Protein AF-A0AA50DXF8-F1 (afdb_monomer_lite)

Foldseek 3Di:
DEEEWALQCVVVCVVVQVVQVVDPPFHYHYHHFHAVVVPDPGDGGLQHALVRLLVRQAPHCQDQAYEHACSQADPPAQHGPVRDGQVNSCVSNVHDYQHDPDPVSVVVVRPDDPPPPPPD

Secondary structure (DSSP, 8-state):
-EEEEEGGGHHHHHHHHHHHHTSTT---EEEEE--TTTT-SS--GGG--HHHHHHHHTTS--TT-EEEEGGGBPTTSSBBTTS-BHHHHHHHHTS-EEEE-SHHHHHHHHHS--------

Sequence (120 aa):
MTWVVGNAVEQAFEPLMEQLNQVKGLTVNLAPLNSDYWGQEITVTGLLTGQDLIAKLAGRDLGDGILLPALMLKHDDTRFLDDLRVADVAQKLGTTIYPVANVASLLEHCVQPMAVSRHC

pLDDT: mean 89.84, std 14.89, range [38.0, 98.62]

Structure (mmCIF, N/CA/C/O backbone):
data_AF-A0AA50DXF8-F1
#
_entry.id   AF-A0AA50DXF8-F1
#
loop_
_atom_site.group_PDB
_atom_site.id
_atom_site.type_symbol
_atom_site.label_atom_id
_atom_site.label_alt_id
_atom_site.label_comp_id
_atom_site.label_asym_id
_atom_site.label_entity_id
_atom_site.label_seq_id
_atom_site.pdbx_PDB_ins_code
_atom_site.Cartn_x
_atom_site.Cartn_y
_atom_site.Cartn_z
_atom_site.occupancy
_atom_site.B_iso_or_equiv
_atom_site.auth_seq_id
_atom_site.auth_comp_id
_atom_site.auth_asym_id
_atom_site.auth_atom_id
_atom_site.pdbx_PDB_model_num
ATOM 1 N N . MET A 1 1 ? -7.235 -2.315 11.025 1.00 91.12 1 MET A N 1
ATOM 2 C CA . MET A 1 1 ? -6.831 -2.320 9.590 1.00 91.12 1 MET A CA 1
ATOM 3 C C . MET A 1 1 ? -5.471 -1.643 9.402 1.00 91.12 1 MET A C 1
ATOM 5 O O . MET A 1 1 ? -5.071 -0.862 10.261 1.00 91.12 1 MET A O 1
ATOM 9 N N . THR A 1 2 ? -4.780 -1.896 8.287 1.00 96.50 2 THR A N 1
ATOM 10 C CA . THR A 1 2 ? -3.450 -1.333 7.979 1.00 96.50 2 THR A CA 1
ATOM 11 C C . THR A 1 2 ? -3.476 -0.492 6.700 1.00 96.50 2 THR A C 1
ATOM 13 O O . THR A 1 2 ? -3.852 -0.981 5.641 1.00 96.50 2 THR A O 1
ATOM 16 N N . TRP A 1 3 ? -3.058 0.771 6.771 1.00 96.12 3 TRP A N 1
ATOM 17 C CA . TRP A 1 3 ? -2.957 1.683 5.633 1.00 96.12 3 TRP A CA 1
ATOM 18 C C . TRP A 1 3 ? -1.536 1.707 5.076 1.00 96.12 3 TRP A C 1
ATOM 20 O O . TRP A 1 3 ? -0.602 2.130 5.755 1.00 96.12 3 TRP A O 1
ATOM 30 N N . VAL A 1 4 ? -1.372 1.242 3.837 1.00 97.69 4 VAL A N 1
ATOM 31 C CA . VAL A 1 4 ? -0.058 1.158 3.190 1.00 97.69 4 VAL A CA 1
ATOM 32 C C . VAL A 1 4 ? 0.240 2.448 2.440 1.00 97.69 4 VAL A C 1
ATOM 34 O O . VAL A 1 4 ? -0.559 2.903 1.618 1.00 97.69 4 VAL A O 1
ATOM 37 N N . VAL A 1 5 ? 1.411 3.024 2.706 1.00 97.62 5 VAL A N 1
ATOM 38 C CA . VAL A 1 5 ? 1.889 4.255 2.069 1.00 97.62 5 VAL A CA 1
ATOM 39 C C . VAL A 1 5 ? 3.371 4.151 1.723 1.00 97.62 5 VAL A C 1
ATOM 41 O O . VAL A 1 5 ? 4.094 3.332 2.286 1.00 97.62 5 VAL A O 1
ATOM 44 N N . GLY A 1 6 ? 3.843 4.997 0.808 1.00 98.00 6 GLY A N 1
ATOM 45 C CA . GLY A 1 6 ? 5.279 5.181 0.616 1.00 98.00 6 GLY A CA 1
ATOM 46 C C . GLY A 1 6 ? 5.888 5.874 1.836 1.00 98.00 6 GLY A C 1
ATOM 47 O O . GLY A 1 6 ? 5.278 6.781 2.401 1.00 98.00 6 GLY A O 1
ATOM 48 N N . ASN A 1 7 ? 7.087 5.478 2.249 1.00 98.00 7 ASN A N 1
ATOM 49 C CA . ASN A 1 7 ? 7.739 6.037 3.436 1.00 98.00 7 ASN A CA 1
ATOM 50 C C . ASN A 1 7 ? 8.063 7.539 3.325 1.00 98.00 7 ASN A C 1
ATOM 52 O O . ASN A 1 7 ? 8.246 8.198 4.343 1.00 98.00 7 ASN A O 1
ATOM 56 N N . ALA A 1 8 ? 8.039 8.121 2.122 1.00 97.62 8 ALA A N 1
ATOM 57 C CA . ALA A 1 8 ? 8.217 9.560 1.927 1.00 97.62 8 ALA A CA 1
ATOM 58 C C . ALA A 1 8 ? 7.161 10.431 2.641 1.00 97.62 8 ALA A C 1
ATOM 60 O O . ALA A 1 8 ? 7.402 11.617 2.852 1.00 97.62 8 ALA A O 1
ATOM 61 N N . VAL A 1 9 ? 5.991 9.875 2.987 1.00 96.44 9 VAL A N 1
ATOM 62 C CA . VAL A 1 9 ? 4.904 10.614 3.659 1.00 96.44 9 VAL A CA 1
ATOM 63 C C . VAL A 1 9 ? 4.706 10.228 5.124 1.00 96.44 9 VAL A C 1
ATOM 65 O O . VAL A 1 9 ? 3.795 10.753 5.756 1.00 96.44 9 VAL A O 1
ATOM 68 N N . GLU A 1 10 ? 5.545 9.345 5.674 1.00 96.00 10 GLU A N 1
ATOM 69 C CA . GLU A 1 10 ? 5.399 8.800 7.031 1.00 96.00 10 GLU A CA 1
ATOM 70 C C . GLU A 1 10 ? 5.211 9.901 8.083 1.00 96.00 10 GLU A C 1
ATOM 72 O O . GLU A 1 10 ? 4.157 9.976 8.712 1.00 96.00 10 GLU A O 1
ATOM 77 N N . GLN A 1 11 ? 6.177 10.819 8.183 1.00 95.75 11 GLN A N 1
ATOM 78 C CA . GLN A 1 11 ? 6.135 11.925 9.148 1.00 95.75 11 GLN A CA 1
ATOM 79 C C . GLN A 1 11 ? 4.966 12.882 8.891 1.00 95.75 11 GLN A C 1
ATOM 81 O O . GLN A 1 11 ? 4.325 13.372 9.816 1.00 95.75 11 GLN A O 1
ATOM 86 N N . ALA A 1 12 ? 4.656 13.146 7.619 1.00 96.19 12 ALA A N 1
ATOM 87 C CA . ALA A 1 12 ? 3.569 14.051 7.257 1.00 96.19 12 ALA A CA 1
ATOM 88 C C . ALA A 1 12 ? 2.193 13.502 7.668 1.00 96.19 12 ALA A C 1
ATOM 90 O O . ALA A 1 12 ? 1.250 14.274 7.838 1.00 96.19 12 ALA A O 1
ATOM 91 N N . PHE A 1 13 ? 2.062 12.179 7.799 1.00 95.44 13 PHE A N 1
ATOM 92 C CA . PHE A 1 13 ? 0.799 11.516 8.115 1.00 95.44 13 PHE A CA 1
ATOM 93 C C . PHE A 1 13 ? 0.613 11.255 9.613 1.00 95.44 13 PHE A C 1
ATOM 95 O O . PHE A 1 13 ? -0.495 10.896 10.006 1.00 95.44 13 PHE A O 1
ATOM 102 N N . GLU A 1 14 ? 1.615 11.496 10.464 1.00 95.06 14 GLU A N 1
ATOM 103 C CA . GLU A 1 14 ? 1.491 11.326 11.921 1.00 95.06 14 GLU A CA 1
ATOM 104 C C . GLU A 1 14 ? 0.262 12.049 12.511 1.00 95.06 14 GLU A C 1
ATOM 106 O O . GLU A 1 14 ? -0.553 11.377 13.152 1.00 95.06 14 GLU A O 1
ATOM 111 N N . PRO A 1 15 ? 0.001 13.347 12.226 1.00 95.94 15 PRO A N 1
ATOM 112 C CA . PRO A 1 15 ? -1.163 14.033 12.796 1.00 95.94 15 PRO A CA 1
ATOM 113 C C . PRO A 1 15 ? -2.494 13.445 12.310 1.00 95.94 15 PRO A C 1
ATOM 115 O O . PRO A 1 15 ? -3.491 13.442 13.031 1.00 95.94 15 PRO A O 1
ATOM 118 N N . LEU A 1 16 ? -2.522 12.928 11.077 1.00 92.19 16 LEU A N 1
ATOM 119 C CA . LEU A 1 16 ? -3.704 12.279 10.515 1.00 92.19 16 LEU A CA 1
ATOM 120 C C . LEU A 1 16 ? -3.966 10.936 11.206 1.00 92.19 16 LEU A C 1
ATOM 122 O O . LEU A 1 16 ? -5.111 10.621 11.525 1.00 92.19 16 LEU A O 1
ATOM 126 N N . MET A 1 17 ? -2.915 10.165 11.476 1.00 94.44 17 MET A N 1
ATOM 127 C CA . MET A 1 17 ? -3.015 8.897 12.198 1.00 94.44 17 MET A CA 1
ATOM 128 C C . MET A 1 17 ? -3.493 9.092 13.636 1.00 94.44 17 MET A C 1
ATOM 130 O O . MET A 1 17 ? -4.306 8.298 14.115 1.00 94.44 17 MET A O 1
ATOM 134 N N . GLU A 1 18 ? -3.045 10.157 14.305 1.00 94.94 18 GLU A N 1
ATOM 135 C CA . GLU A 1 18 ? -3.557 10.538 15.622 1.00 94.94 18 GLU A CA 1
ATOM 136 C C . GLU A 1 18 ? -5.058 10.822 15.562 1.00 94.94 18 GLU A C 1
ATOM 138 O O . GLU A 1 18 ? -5.818 10.244 16.336 1.00 94.94 18 GLU A O 1
ATOM 143 N N . GLN A 1 19 ? -5.504 11.649 14.611 1.00 92.69 19 GLN A N 1
ATOM 144 C CA . GLN A 1 19 ? -6.917 12.004 14.457 1.00 92.69 19 GLN A CA 1
ATOM 145 C C . GLN A 1 19 ? -7.802 10.798 14.129 1.00 92.69 19 GLN A C 1
ATOM 147 O O . GLN A 1 19 ? -8.864 10.639 14.733 1.00 92.69 19 GLN A O 1
ATOM 152 N N . LEU A 1 20 ? -7.370 9.934 13.206 1.00 91.00 20 LEU A N 1
ATOM 153 C CA . LEU A 1 20 ? -8.111 8.726 12.837 1.00 91.00 20 LEU A CA 1
ATOM 154 C C . LEU A 1 20 ? -8.291 7.792 14.039 1.00 91.00 20 LEU A C 1
ATOM 156 O O . LEU A 1 20 ? -9.393 7.304 14.278 1.00 91.00 20 LEU A O 1
ATOM 160 N N . ASN A 1 21 ? -7.245 7.594 14.841 1.00 92.81 21 ASN A N 1
ATOM 161 C CA . ASN A 1 21 ? -7.304 6.706 16.002 1.00 92.81 21 ASN A CA 1
ATOM 162 C C . ASN A 1 21 ? -8.007 7.317 17.233 1.00 92.81 21 ASN A C 1
ATOM 164 O O . ASN A 1 21 ? -8.231 6.605 18.209 1.00 92.81 21 ASN A O 1
ATOM 168 N N . GLN A 1 22 ? -8.424 8.592 17.198 1.00 95.19 22 GLN A N 1
ATOM 169 C CA . GLN A 1 22 ? -9.363 9.140 18.195 1.00 95.19 22 GLN A CA 1
ATOM 170 C C . GLN A 1 22 ? -10.818 8.717 17.939 1.00 95.19 22 GLN A C 1
ATOM 172 O O . GLN A 1 22 ? -11.678 8.874 18.812 1.00 95.19 22 GLN A O 1
ATOM 177 N N . VAL A 1 23 ? -11.133 8.188 16.753 1.00 90.25 23 VAL A N 1
ATOM 178 C CA . VAL A 1 23 ? -12.488 7.742 16.427 1.00 90.25 23 VAL A CA 1
ATOM 179 C C . VAL A 1 23 ? -12.775 6.422 17.141 1.00 90.25 23 VAL A C 1
ATOM 181 O O . VAL A 1 23 ? -12.132 5.400 16.911 1.00 90.25 23 VAL A O 1
ATOM 184 N N . LYS A 1 24 ? -13.782 6.423 18.020 1.00 89.00 24 LYS A N 1
ATOM 185 C CA . LYS A 1 24 ? -14.160 5.235 18.792 1.00 89.00 24 LYS A CA 1
ATOM 186 C C . LYS A 1 24 ? -14.553 4.081 17.865 1.00 89.00 24 LYS A C 1
ATOM 188 O O . LYS A 1 24 ? -15.469 4.217 17.061 1.00 89.00 24 LYS A O 1
ATOM 193 N N . GLY A 1 25 ? -13.918 2.927 18.062 1.00 85.62 25 GLY A N 1
ATOM 194 C CA . GLY A 1 25 ? -14.170 1.723 17.265 1.00 85.62 25 GLY A CA 1
ATOM 195 C C . GLY A 1 25 ? -13.387 1.666 15.953 1.00 85.62 25 GLY A C 1
ATOM 196 O O . GLY A 1 25 ? -13.553 0.703 15.215 1.00 85.62 25 GLY A O 1
ATOM 197 N N . LEU A 1 26 ? -12.526 2.652 15.682 1.00 87.06 26 LEU A N 1
ATOM 198 C CA . LEU A 1 26 ? -11.591 2.636 14.566 1.00 87.06 26 LEU A CA 1
ATOM 199 C C . LEU A 1 26 ? -10.172 2.379 15.085 1.00 87.06 26 LEU A C 1
ATOM 201 O O . LEU A 1 26 ? -9.736 2.959 16.077 1.00 87.06 26 LEU A O 1
ATOM 205 N N . THR A 1 27 ? -9.439 1.503 14.405 1.00 90.88 27 THR A N 1
ATOM 206 C CA . THR A 1 27 ? -8.001 1.322 14.626 1.00 90.88 27 THR A CA 1
ATOM 207 C C . THR A 1 27 ? -7.310 1.185 13.280 1.00 90.88 27 THR A C 1
ATOM 209 O O . THR A 1 27 ? -7.551 0.231 12.527 1.00 90.88 27 THR A O 1
ATOM 212 N N . VAL A 1 28 ? -6.455 2.160 12.977 1.00 92.88 28 VAL A N 1
ATOM 213 C CA . VAL A 1 28 ? -5.678 2.219 11.739 1.00 92.88 28 VAL A CA 1
ATOM 214 C C . VAL A 1 28 ? -4.199 2.198 12.093 1.00 92.88 28 VAL A C 1
ATOM 216 O O . VAL A 1 28 ? -3.721 3.057 12.833 1.00 92.88 28 VAL A O 1
ATOM 219 N N . ASN A 1 29 ? -3.474 1.242 11.521 1.00 95.50 29 ASN A N 1
ATOM 220 C CA . ASN A 1 29 ? -2.018 1.179 11.572 1.00 95.50 29 ASN A CA 1
ATOM 221 C C . ASN A 1 29 ? -1.450 1.765 10.279 1.00 95.50 29 ASN A C 1
ATOM 223 O O . ASN A 1 29 ? -1.918 1.403 9.201 1.00 95.50 29 ASN A O 1
ATOM 227 N N . LEU A 1 30 ? -0.441 2.631 10.355 1.00 96.69 30 LEU A N 1
ATOM 228 C CA . LEU A 1 30 ? 0.272 3.092 9.163 1.00 96.69 30 LEU A CA 1
ATOM 229 C C . LEU A 1 30 ? 1.399 2.107 8.832 1.00 96.69 30 LEU A C 1
ATOM 231 O O . LEU A 1 30 ? 2.169 1.722 9.709 1.00 96.69 30 LEU A O 1
ATOM 235 N N . ALA A 1 31 ? 1.504 1.708 7.568 1.00 98.19 31 ALA A N 1
ATOM 236 C CA . ALA A 1 31 ? 2.593 0.892 7.044 1.00 98.19 31 ALA A CA 1
ATOM 237 C C . ALA A 1 31 ? 3.365 1.688 5.977 1.00 98.19 31 ALA A C 1
ATOM 239 O O . ALA A 1 31 ? 3.057 1.575 4.787 1.00 98.19 31 ALA A O 1
ATOM 240 N N . PRO A 1 32 ? 4.344 2.510 6.393 1.00 97.94 32 PRO A N 1
ATOM 241 C CA . PRO A 1 32 ? 5.240 3.212 5.485 1.00 97.94 32 PRO A CA 1
ATOM 242 C C . PRO A 1 32 ? 6.282 2.242 4.923 1.00 97.94 32 PRO A C 1
ATOM 244 O O . PRO A 1 32 ? 7.008 1.589 5.673 1.00 97.94 32 PRO A O 1
ATOM 247 N N . LEU A 1 33 ? 6.350 2.129 3.597 1.00 98.38 33 LEU A N 1
ATOM 248 C CA . LEU A 1 33 ? 7.240 1.201 2.899 1.00 98.38 33 LEU A CA 1
ATOM 249 C C . LEU A 1 33 ? 8.145 1.936 1.908 1.00 98.38 33 LEU A C 1
ATOM 251 O O . LEU A 1 33 ? 7.743 2.911 1.272 1.00 98.38 33 LEU A O 1
ATOM 255 N N . ASN A 1 34 ? 9.358 1.425 1.738 1.00 97.94 34 ASN A N 1
ATOM 256 C CA . ASN A 1 34 ? 10.208 1.735 0.597 1.00 97.94 34 ASN A CA 1
ATOM 257 C C . ASN A 1 34 ? 10.016 0.664 -0.495 1.00 97.94 34 ASN A C 1
ATOM 259 O O . ASN A 1 34 ? 9.595 -0.455 -0.187 1.00 97.94 34 ASN A O 1
ATOM 263 N N . SER A 1 35 ? 10.332 0.991 -1.750 1.00 98.00 35 SER A N 1
ATOM 264 C CA . SER A 1 35 ? 10.315 0.011 -2.837 1.00 98.00 35 SER A CA 1
ATOM 265 C C . SER A 1 35 ? 11.696 -0.597 -3.063 1.00 98.00 35 SER A C 1
ATOM 267 O O . SER A 1 35 ? 12.610 0.066 -3.565 1.00 98.00 35 SER A O 1
ATOM 269 N N . ASP A 1 36 ? 11.825 -1.884 -2.743 1.00 97.00 36 ASP A N 1
ATOM 270 C CA . ASP A 1 36 ? 13.020 -2.662 -3.066 1.00 97.00 36 ASP A CA 1
ATOM 271 C C . ASP A 1 36 ? 13.047 -2.983 -4.572 1.00 97.00 36 ASP A C 1
ATOM 273 O O . ASP A 1 36 ? 14.126 -3.074 -5.157 1.00 97.00 36 ASP A O 1
ATOM 277 N N . TYR A 1 37 ? 11.876 -3.063 -5.224 1.00 95.88 37 TYR A N 1
ATOM 278 C CA . TYR A 1 37 ? 11.754 -3.246 -6.677 1.00 95.88 37 TYR A CA 1
ATOM 279 C C . TYR A 1 37 ? 12.486 -2.148 -7.472 1.00 95.88 37 TYR A C 1
ATOM 281 O O . TYR A 1 37 ? 13.162 -2.438 -8.459 1.00 95.88 37 TYR A O 1
ATOM 289 N N . TRP A 1 38 ? 12.405 -0.890 -7.021 1.00 95.56 38 TRP A N 1
ATOM 290 C CA . TRP A 1 38 ? 13.125 0.243 -7.624 1.00 95.56 38 TRP A CA 1
ATOM 291 C C . TRP A 1 38 ? 14.495 0.526 -6.982 1.00 95.56 38 TRP A C 1
ATOM 293 O O . TRP A 1 38 ? 15.186 1.460 -7.401 1.00 95.56 38 TRP A O 1
ATOM 303 N N . GLY A 1 39 ? 14.880 -0.232 -5.948 1.00 94.12 39 GLY A N 1
ATOM 304 C CA . GLY A 1 39 ? 16.114 -0.024 -5.186 1.00 94.12 39 GLY A CA 1
ATOM 305 C C . GLY A 1 39 ? 16.192 1.339 -4.489 1.00 94.12 39 GLY A C 1
ATOM 306 O O . GLY A 1 39 ? 17.276 1.910 -4.401 1.00 94.12 39 GLY A O 1
ATOM 307 N N . GLN A 1 40 ? 15.054 1.895 -4.057 1.00 92.62 40 GLN A N 1
ATOM 308 C CA . GLN A 1 40 ? 14.988 3.228 -3.452 1.00 92.62 40 GLN A CA 1
ATOM 309 C C . GLN A 1 40 ? 14.843 3.144 -1.930 1.00 92.62 40 GLN A C 1
ATOM 311 O O . GLN A 1 40 ? 14.012 2.398 -1.410 1.00 92.62 40 GLN A O 1
ATOM 316 N N . GLU A 1 41 ? 15.602 3.971 -1.207 1.00 93.56 41 GLU A N 1
ATOM 317 C CA . GLU A 1 41 ? 15.455 4.117 0.249 1.00 93.56 41 GLU A CA 1
ATOM 318 C C . GLU A 1 41 ? 14.239 4.973 0.617 1.00 93.56 41 GLU A C 1
ATOM 320 O O . GLU A 1 41 ? 13.554 4.685 1.595 1.00 93.56 41 GLU A O 1
ATOM 325 N N . ILE A 1 42 ? 13.930 5.991 -0.192 1.00 95.69 42 ILE A N 1
ATOM 326 C CA . ILE A 1 42 ? 12.760 6.861 -0.036 1.00 95.69 42 ILE A CA 1
ATOM 327 C C . ILE A 1 42 ? 11.845 6.677 -1.241 1.00 95.69 42 ILE A C 1
ATOM 329 O O . ILE A 1 42 ? 12.276 6.780 -2.386 1.00 95.69 42 ILE A O 1
ATOM 333 N N . THR A 1 43 ? 10.573 6.382 -0.996 1.00 97.62 43 THR A N 1
ATOM 334 C CA . THR A 1 43 ? 9.597 6.036 -2.031 1.00 97.62 43 THR A CA 1
ATOM 335 C C . THR A 1 43 ? 8.294 6.785 -1.803 1.00 97.62 43 THR A C 1
ATOM 337 O O . THR A 1 43 ? 7.716 6.760 -0.716 1.00 97.62 43 THR A O 1
ATOM 340 N N . VAL A 1 44 ? 7.807 7.449 -2.851 1.00 97.25 44 VAL A N 1
ATOM 341 C CA . VAL A 1 44 ? 6.451 8.007 -2.866 1.00 97.25 44 VAL A CA 1
ATOM 342 C C . VAL A 1 44 ? 5.421 6.895 -3.052 1.00 97.25 44 VAL A C 1
ATOM 344 O O . VAL A 1 44 ? 5.673 5.911 -3.742 1.00 97.25 44 VAL A O 1
ATOM 347 N N . THR A 1 45 ? 4.231 7.069 -2.483 1.00 97.00 45 THR A N 1
ATOM 348 C CA . THR A 1 45 ? 3.182 6.037 -2.427 1.00 97.00 45 THR A CA 1
ATOM 349 C C . THR A 1 45 ? 2.881 5.371 -3.773 1.00 97.00 45 THR A C 1
ATOM 351 O O . THR A 1 45 ? 2.737 4.157 -3.812 1.00 97.00 45 THR A O 1
ATOM 354 N N . GLY A 1 46 ? 2.845 6.117 -4.882 1.00 96.50 46 GLY A N 1
ATOM 355 C CA . GLY A 1 46 ? 2.498 5.573 -6.207 1.00 96.50 46 GLY A CA 1
ATOM 356 C C . GLY A 1 46 ? 3.536 4.670 -6.860 1.00 96.50 46 GLY A C 1
ATOM 357 O O . GLY A 1 46 ? 3.245 4.090 -7.898 1.00 96.50 46 GLY A O 1
ATOM 358 N N . LEU A 1 47 ? 4.731 4.549 -6.282 1.00 97.38 47 LEU A N 1
ATOM 359 C CA . LEU A 1 47 ? 5.792 3.697 -6.822 1.00 97.38 47 LEU A CA 1
ATOM 360 C C . LEU A 1 47 ? 5.906 2.344 -6.111 1.00 97.38 47 LEU A C 1
ATOM 362 O O . LEU A 1 47 ? 6.709 1.519 -6.541 1.00 97.38 47 LEU A O 1
ATOM 366 N N . LEU A 1 48 ? 5.118 2.096 -5.061 1.00 98.44 48 LEU A N 1
ATOM 367 C CA . LEU A 1 48 ? 5.080 0.786 -4.413 1.00 98.44 48 LEU A CA 1
ATOM 368 C C . LEU A 1 48 ? 4.469 -0.274 -5.336 1.00 98.44 48 LEU A C 1
ATOM 370 O O . LEU A 1 48 ? 3.505 -0.022 -6.059 1.00 98.44 48 LEU A O 1
ATOM 374 N N . THR A 1 49 ? 5.038 -1.474 -5.286 1.00 98.38 49 THR A N 1
ATOM 375 C CA . THR A 1 49 ? 4.659 -2.610 -6.135 1.00 98.38 49 THR A CA 1
ATOM 376 C C . THR A 1 49 ? 4.022 -3.742 -5.333 1.00 98.38 49 THR A C 1
ATOM 378 O O . THR A 1 49 ? 4.101 -3.773 -4.102 1.00 98.38 49 THR A O 1
ATOM 381 N N . GLY A 1 50 ? 3.412 -4.716 -6.018 1.00 98.44 50 GLY A N 1
ATOM 382 C CA . GLY A 1 50 ? 2.860 -5.891 -5.345 1.00 98.44 50 GLY A CA 1
ATOM 383 C C . GLY A 1 50 ? 3.944 -6.701 -4.625 1.00 98.44 50 GLY A C 1
ATOM 384 O O . GLY A 1 50 ? 3.708 -7.204 -3.525 1.00 98.44 50 GLY A O 1
ATOM 385 N N . GLN A 1 51 ? 5.145 -6.786 -5.208 1.00 98.38 51 GLN A N 1
ATOM 386 C CA . GLN A 1 51 ? 6.307 -7.423 -4.584 1.00 98.38 51 GLN A CA 1
ATOM 387 C C . GLN A 1 51 ? 6.720 -6.748 -3.276 1.00 98.38 51 GLN A C 1
ATOM 389 O O . GLN A 1 51 ? 6.950 -7.455 -2.293 1.00 98.38 51 GLN A O 1
ATOM 394 N N . ASP A 1 52 ? 6.753 -5.413 -3.236 1.00 98.50 52 ASP A N 1
ATOM 395 C CA . ASP A 1 52 ? 7.103 -4.668 -2.021 1.00 98.50 52 ASP A CA 1
ATOM 396 C C . ASP A 1 52 ? 6.122 -4.983 -0.885 1.00 98.50 52 ASP A C 1
ATOM 398 O O . ASP A 1 52 ? 6.531 -5.275 0.241 1.00 98.50 52 ASP A O 1
ATOM 402 N N . LEU A 1 53 ? 4.820 -5.004 -1.189 1.00 98.56 53 LEU A N 1
ATOM 403 C CA . LEU A 1 53 ? 3.790 -5.351 -0.211 1.00 98.56 53 LEU A CA 1
ATOM 404 C C . LEU A 1 53 ? 3.979 -6.776 0.317 1.00 98.56 53 LEU A C 1
ATOM 406 O O . LEU A 1 53 ? 3.986 -6.976 1.530 1.00 98.56 53 LEU A O 1
ATOM 410 N N . ILE A 1 54 ? 4.170 -7.763 -0.563 1.00 98.62 54 ILE A N 1
ATOM 411 C CA . ILE A 1 54 ? 4.379 -9.160 -0.150 1.00 98.62 54 ILE A CA 1
ATOM 412 C C . ILE A 1 54 ? 5.614 -9.271 0.749 1.00 98.62 54 ILE A C 1
ATOM 414 O O . ILE A 1 54 ? 5.536 -9.852 1.829 1.00 98.62 54 ILE A O 1
ATOM 418 N N . ALA A 1 55 ? 6.740 -8.698 0.325 1.00 98.12 55 ALA A N 1
ATOM 419 C CA . ALA A 1 55 ? 8.011 -8.824 1.028 1.00 98.12 55 ALA A CA 1
ATOM 420 C C . ALA A 1 55 ? 7.994 -8.158 2.411 1.00 98.12 55 ALA A C 1
ATOM 422 O O . ALA A 1 55 ? 8.560 -8.698 3.361 1.00 98.12 55 ALA A O 1
ATOM 423 N N . LYS A 1 56 ? 7.347 -6.993 2.542 1.00 97.94 56 LYS A N 1
ATOM 424 C CA . LYS A 1 56 ? 7.383 -6.196 3.779 1.00 97.94 56 LYS A CA 1
ATOM 425 C C . LYS A 1 56 ? 6.239 -6.513 4.744 1.00 97.94 56 LYS A C 1
ATOM 427 O O . LYS A 1 56 ? 6.361 -6.217 5.934 1.00 97.94 56 LYS A O 1
ATOM 432 N N . LEU A 1 57 ? 5.129 -7.072 4.253 1.00 98.19 57 LEU A N 1
ATOM 433 C CA . LEU A 1 57 ? 3.919 -7.307 5.052 1.00 98.19 57 LEU A CA 1
ATOM 434 C C . LEU A 1 57 ? 3.656 -8.781 5.376 1.00 98.19 57 LEU A C 1
ATOM 436 O O . LEU A 1 57 ? 2.861 -9.052 6.276 1.00 98.19 57 LEU A O 1
ATOM 440 N N . ALA A 1 58 ? 4.310 -9.733 4.703 1.00 97.31 58 ALA A N 1
ATOM 441 C CA . ALA A 1 58 ? 4.130 -11.152 5.001 1.00 97.31 58 ALA A CA 1
ATOM 442 C C . ALA A 1 58 ? 4.421 -11.464 6.482 1.00 97.31 58 ALA A C 1
ATOM 444 O O . ALA A 1 58 ? 5.460 -11.092 7.025 1.00 97.31 58 ALA A O 1
ATOM 445 N N . GLY A 1 59 ? 3.484 -12.157 7.135 1.00 95.25 59 GLY A N 1
ATOM 446 C CA . GLY A 1 59 ? 3.597 -12.561 8.540 1.00 95.25 59 GLY A CA 1
ATOM 447 C C . GLY A 1 59 ? 3.366 -11.449 9.570 1.00 95.25 59 GLY A C 1
ATOM 448 O O . GLY A 1 59 ? 3.498 -11.713 10.764 1.00 95.25 59 GLY A O 1
ATOM 449 N N . ARG A 1 60 ? 3.020 -10.223 9.151 1.00 96.56 60 ARG A N 1
ATOM 450 C CA . ARG A 1 60 ? 2.616 -9.142 10.065 1.00 96.56 60 ARG A CA 1
ATOM 451 C C . ARG A 1 60 ? 1.134 -9.242 10.429 1.00 96.56 60 ARG A C 1
ATOM 453 O O . ARG A 1 60 ? 0.341 -9.798 9.674 1.00 96.56 60 ARG A O 1
ATOM 460 N N . ASP A 1 61 ? 0.756 -8.648 11.559 1.00 95.56 61 ASP A N 1
ATOM 461 C CA . ASP A 1 61 ? -0.651 -8.396 11.878 1.00 95.56 61 ASP A CA 1
ATOM 462 C C . ASP A 1 61 ? -1.168 -7.224 11.027 1.00 95.56 61 ASP A C 1
ATOM 464 O O . ASP A 1 61 ? -0.698 -6.089 11.138 1.00 95.56 61 ASP A O 1
ATOM 468 N N . LEU A 1 62 ? -2.109 -7.523 10.132 1.00 96.44 62 LEU A N 1
ATOM 469 C CA . LEU A 1 62 ? -2.708 -6.566 9.197 1.00 96.44 62 LEU A CA 1
ATOM 470 C C . LEU A 1 62 ? -4.114 -6.127 9.649 1.00 96.44 62 LEU A C 1
ATOM 472 O O . LEU A 1 62 ? -4.795 -5.382 8.938 1.00 96.44 62 LEU A O 1
ATOM 476 N N . GLY A 1 63 ? -4.547 -6.565 10.838 1.00 94.12 63 GLY A N 1
ATOM 477 C CA . GLY A 1 63 ? -5.900 -6.372 11.345 1.00 94.12 63 GLY A CA 1
ATOM 478 C C . GLY A 1 63 ? -6.954 -6.842 10.340 1.00 94.12 63 GLY A C 1
ATOM 479 O O . GLY A 1 63 ? -6.811 -7.881 9.700 1.00 94.12 63 GLY A O 1
ATOM 480 N N . ASP A 1 64 ? -7.992 -6.029 10.154 1.00 92.44 64 ASP A N 1
ATOM 481 C CA . ASP A 1 64 ? -9.142 -6.346 9.287 1.00 92.44 64 ASP A CA 1
ATOM 482 C C . ASP A 1 64 ? -8.856 -6.279 7.773 1.00 92.44 64 ASP A C 1
ATOM 484 O O . ASP A 1 64 ? -9.749 -6.518 6.954 1.00 92.44 64 ASP A O 1
ATOM 488 N N . GLY A 1 65 ? -7.630 -5.912 7.388 1.00 95.50 65 GLY A N 1
ATOM 489 C CA . GLY A 1 65 ? -7.196 -5.826 5.998 1.00 95.50 65 GLY A CA 1
ATOM 490 C C . GLY A 1 65 ? -6.333 -4.614 5.683 1.00 95.50 65 GLY A C 1
ATOM 491 O O . GLY A 1 65 ? -6.054 -3.765 6.535 1.00 95.50 65 GLY A O 1
ATOM 492 N N . ILE A 1 66 ? -5.919 -4.544 4.420 1.00 97.31 66 ILE A N 1
ATOM 493 C CA . ILE A 1 66 ? -5.072 -3.481 3.883 1.00 97.31 66 ILE A CA 1
ATOM 494 C C . ILE A 1 66 ? -5.927 -2.431 3.179 1.00 97.31 66 ILE A C 1
ATOM 496 O O . ILE A 1 66 ? -6.670 -2.748 2.253 1.00 97.31 66 ILE A O 1
AT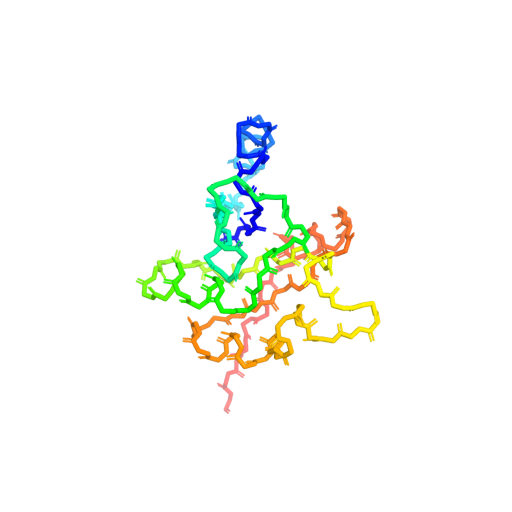OM 500 N N . LEU A 1 67 ? -5.751 -1.170 3.554 1.00 96.12 67 LEU A N 1
ATOM 501 C CA . LEU A 1 67 ? -6.223 -0.018 2.793 1.00 96.12 67 LEU A CA 1
ATOM 502 C C . LEU A 1 67 ? -5.132 0.344 1.778 1.00 96.12 67 LEU A C 1
ATOM 504 O O . LEU A 1 67 ? -4.025 0.732 2.163 1.00 96.12 67 LEU A O 1
ATOM 508 N N . LEU A 1 68 ? -5.431 0.176 0.488 1.00 96.88 68 LEU A N 1
ATOM 509 C CA . LEU A 1 68 ? -4.476 0.315 -0.611 1.00 96.88 68 LEU A CA 1
ATOM 510 C C . LEU A 1 68 ? -4.795 1.553 -1.457 1.00 96.88 68 LEU A C 1
ATOM 512 O O . LEU A 1 68 ? -5.776 1.529 -2.196 1.00 96.88 68 LEU A O 1
ATOM 516 N N . PRO A 1 69 ? -3.985 2.621 -1.428 1.00 95.44 69 PRO A N 1
ATOM 517 C CA . PRO A 1 69 ? -4.147 3.743 -2.346 1.00 95.44 69 PRO A CA 1
ATOM 518 C C . PRO A 1 69 ? -4.212 3.281 -3.809 1.00 95.44 69 PRO A C 1
ATOM 520 O O . PRO A 1 69 ? -3.260 2.698 -4.323 1.00 95.44 69 PRO A O 1
ATOM 523 N N . ALA A 1 70 ? -5.315 3.577 -4.502 1.00 94.75 70 ALA A N 1
ATOM 524 C CA . ALA A 1 70 ? -5.536 3.142 -5.887 1.00 94.75 70 ALA A CA 1
ATOM 525 C C . ALA A 1 70 ? -4.475 3.689 -6.861 1.00 94.75 70 ALA A C 1
ATOM 527 O O . ALA A 1 70 ? -4.239 3.110 -7.912 1.00 94.75 70 ALA A O 1
ATOM 528 N N . LEU A 1 71 ? -3.781 4.766 -6.478 1.00 93.94 71 LEU A N 1
ATOM 529 C CA . LEU A 1 71 ? -2.641 5.323 -7.207 1.00 93.94 71 LEU A CA 1
ATOM 530 C C . LEU A 1 71 ? -1.415 4.387 -7.287 1.00 93.94 71 LEU A C 1
ATOM 532 O O . LEU A 1 71 ? -0.493 4.688 -8.035 1.00 93.94 71 LEU A O 1
ATOM 536 N N . MET A 1 72 ? -1.385 3.282 -6.526 1.00 96.44 72 MET A N 1
ATOM 537 C CA . MET A 1 72 ? -0.383 2.206 -6.658 1.00 96.44 72 MET A CA 1
ATOM 538 C C . MET A 1 72 ? -0.680 1.256 -7.830 1.00 96.44 72 MET A C 1
ATOM 540 O O . MET A 1 72 ? 0.140 0.403 -8.173 1.00 96.44 72 MET A O 1
ATOM 544 N N . LEU A 1 73 ? -1.877 1.356 -8.412 1.00 97.19 73 LEU A N 1
ATOM 545 C CA . LEU A 1 73 ? -2.344 0.497 -9.490 1.00 97.19 73 LEU A CA 1
ATOM 546 C C . LEU A 1 73 ? -2.177 1.193 -10.842 1.00 97.19 73 LEU A C 1
ATOM 548 O O . LEU A 1 73 ? -2.212 2.421 -10.951 1.00 97.19 73 LEU A O 1
ATOM 552 N N . LYS A 1 74 ? -2.022 0.392 -11.897 1.00 96.06 74 LYS A N 1
ATOM 553 C CA . LYS A 1 74 ? -2.104 0.872 -13.279 1.00 96.06 74 LYS A CA 1
ATOM 554 C C . LYS A 1 74 ? -3.501 1.463 -13.524 1.00 96.06 74 LYS A C 1
ATOM 556 O O . LYS A 1 74 ? -4.488 1.022 -12.938 1.00 96.06 74 LYS A O 1
ATOM 561 N N . HIS A 1 75 ? -3.569 2.482 -14.379 1.00 89.94 75 HIS A N 1
ATOM 562 C CA . HIS A 1 75 ? -4.805 3.220 -14.645 1.00 89.94 75 HIS A CA 1
ATOM 563 C C . HIS A 1 75 ? -5.922 2.291 -15.143 1.00 89.94 75 HIS A C 1
ATOM 565 O O . HIS A 1 75 ? -5.695 1.515 -16.070 1.00 89.94 75 HIS A O 1
ATOM 571 N N . ASP A 1 76 ? -7.096 2.376 -14.510 1.00 82.19 76 ASP A N 1
ATOM 572 C CA . ASP A 1 76 ? -8.274 1.532 -14.767 1.00 82.19 76 ASP A CA 1
ATOM 573 C C . ASP A 1 76 ? -7.989 0.015 -14.762 1.00 82.19 76 ASP A C 1
ATOM 575 O O . ASP A 1 76 ? -8.630 -0.770 -15.463 1.00 82.19 76 ASP A O 1
ATOM 579 N N . ASP A 1 77 ? -7.026 -0.414 -13.943 1.00 91.12 77 ASP A N 1
ATOM 580 C CA . ASP A 1 77 ? -6.606 -1.805 -13.806 1.00 91.12 77 ASP A CA 1
ATOM 581 C C . ASP A 1 77 ? -6.621 -2.251 -12.331 1.00 91.12 77 ASP A C 1
ATOM 583 O O . ASP A 1 77 ? -6.694 -1.459 -11.395 1.00 91.12 77 ASP A O 1
ATOM 587 N N . THR A 1 78 ? -6.518 -3.559 -12.114 1.00 93.12 78 THR A N 1
ATOM 588 C CA . THR A 1 78 ? -6.326 -4.186 -10.793 1.00 93.12 78 THR A CA 1
ATOM 589 C C . THR A 1 78 ? -4.896 -4.695 -10.606 1.00 93.12 78 THR A C 1
ATOM 591 O O . THR A 1 78 ? -4.628 -5.508 -9.718 1.00 93.12 78 THR A O 1
ATOM 594 N N . ARG A 1 79 ? -3.978 -4.254 -11.471 1.00 98.06 79 ARG A N 1
ATOM 595 C CA . ARG A 1 79 ? -2.557 -4.602 -11.440 1.00 98.06 79 ARG A CA 1
ATOM 596 C C . ARG A 1 79 ? -1.724 -3.485 -10.835 1.00 98.06 79 ARG A C 1
ATOM 598 O O . ARG A 1 79 ? -1.931 -2.317 -11.150 1.00 98.06 79 ARG A O 1
ATOM 605 N N . PHE A 1 80 ? -0.745 -3.866 -10.027 1.00 98.25 80 PHE A N 1
ATOM 606 C CA . PHE A 1 80 ? 0.358 -3.003 -9.615 1.00 98.25 80 PHE A CA 1
ATOM 607 C C . PHE A 1 80 ? 1.283 -2.692 -10.803 1.00 98.25 80 PHE A C 1
ATOM 609 O O . PHE A 1 80 ? 1.158 -3.274 -11.886 1.00 98.25 80 PHE A O 1
ATOM 616 N N . LEU A 1 81 ? 2.246 -1.786 -10.604 1.00 97.25 81 LEU A N 1
ATOM 617 C CA . LEU A 1 81 ? 3.232 -1.438 -11.635 1.00 97.25 81 LEU A CA 1
ATOM 618 C C . LEU A 1 81 ? 4.098 -2.630 -12.084 1.00 97.25 81 LEU A C 1
ATOM 620 O O . LEU A 1 81 ? 4.513 -2.657 -13.240 1.00 97.25 81 LEU A O 1
ATOM 624 N N . ASP A 1 82 ? 4.294 -3.629 -11.219 1.00 97.69 82 ASP A N 1
ATOM 625 C CA . ASP A 1 82 ? 5.026 -4.878 -11.481 1.00 97.69 82 ASP A CA 1
ATOM 626 C C . ASP A 1 82 ? 4.138 -6.028 -12.001 1.00 97.69 82 ASP A C 1
ATOM 628 O O . ASP A 1 82 ? 4.509 -7.196 -11.915 1.00 97.69 82 ASP A O 1
ATOM 632 N N . ASP A 1 83 ? 2.951 -5.707 -12.526 1.00 97.69 83 ASP A N 1
ATOM 633 C CA . ASP A 1 83 ? 1.999 -6.634 -13.163 1.00 97.69 83 ASP A CA 1
ATOM 634 C C . ASP A 1 83 ? 1.323 -7.673 -12.254 1.00 97.69 83 ASP A C 1
ATOM 636 O O . ASP A 1 83 ? 0.426 -8.394 -12.707 1.00 97.69 83 ASP A O 1
ATOM 640 N N . LEU A 1 84 ? 1.647 -7.704 -10.960 1.00 98.12 84 LEU A N 1
ATOM 641 C CA . LEU A 1 84 ? 0.893 -8.489 -9.986 1.00 98.12 84 LEU A CA 1
ATOM 642 C C . LEU A 1 84 ? -0.531 -7.950 -9.842 1.00 98.12 84 LEU A C 1
ATOM 644 O O . LEU A 1 84 ? -0.747 -6.739 -9.803 1.00 98.12 84 LEU A O 1
ATOM 648 N N . ARG A 1 85 ? -1.519 -8.845 -9.729 1.00 98.19 85 ARG A N 1
ATOM 649 C CA . ARG A 1 85 ? -2.907 -8.452 -9.456 1.00 98.19 85 ARG A CA 1
ATOM 650 C C . ARG A 1 85 ? -3.123 -8.290 -7.958 1.00 98.19 85 ARG A C 1
ATOM 652 O O . ARG A 1 85 ? -2.580 -9.053 -7.161 1.00 98.19 85 ARG A O 1
ATOM 659 N N . VAL A 1 86 ? -4.008 -7.372 -7.579 1.00 98.06 86 VAL A N 1
ATOM 660 C CA . VAL A 1 86 ? -4.435 -7.184 -6.180 1.00 98.06 86 VAL A CA 1
ATOM 661 C C . VAL A 1 86 ? -4.895 -8.499 -5.544 1.00 98.06 86 VAL A C 1
ATOM 663 O O . VAL A 1 86 ? -4.523 -8.783 -4.410 1.00 98.06 86 VAL A O 1
ATOM 666 N N . ALA A 1 87 ? -5.629 -9.335 -6.283 1.00 98.19 87 ALA A N 1
ATOM 667 C CA . ALA A 1 87 ? -6.090 -10.635 -5.795 1.00 98.19 87 ALA A CA 1
ATOM 668 C C . ALA A 1 87 ? -4.937 -11.593 -5.434 1.00 98.19 87 ALA A C 1
ATOM 670 O O . ALA A 1 87 ? -5.003 -12.264 -4.406 1.00 98.19 87 ALA A O 1
ATOM 671 N N . ASP A 1 88 ? -3.862 -11.618 -6.229 1.00 98.25 88 ASP A N 1
ATOM 672 C CA . ASP A 1 88 ? -2.706 -12.487 -5.981 1.00 98.25 88 ASP A CA 1
ATOM 673 C C . ASP A 1 88 ? -1.926 -12.020 -4.743 1.00 98.25 88 ASP A C 1
ATOM 675 O O . ASP A 1 88 ? -1.469 -12.830 -3.935 1.00 98.25 88 ASP A O 1
ATOM 679 N N . VAL A 1 89 ? -1.791 -10.700 -4.574 1.00 98.56 89 VAL A N 1
ATOM 680 C CA . VAL A 1 89 ? -1.146 -10.091 -3.400 1.00 98.56 89 VAL A CA 1
ATOM 681 C C . VAL A 1 89 ? -1.974 -10.350 -2.139 1.00 98.56 89 VAL A C 1
ATOM 683 O O . VAL A 1 89 ? -1.422 -10.790 -1.133 1.00 98.56 89 VAL A O 1
ATOM 686 N N . ALA A 1 90 ? -3.296 -10.161 -2.206 1.00 98.31 90 ALA A N 1
ATOM 687 C CA . ALA A 1 90 ? -4.227 -10.450 -1.115 1.00 98.31 90 ALA A CA 1
ATOM 688 C C . ALA A 1 90 ? -4.143 -11.920 -0.674 1.00 98.31 90 ALA A C 1
ATOM 690 O O . ALA A 1 90 ? -3.999 -12.213 0.514 1.00 98.31 90 ALA A O 1
ATOM 691 N N . GLN A 1 91 ? -4.141 -12.847 -1.639 1.00 98.25 91 GLN A N 1
ATOM 692 C CA . GLN A 1 91 ? -3.992 -14.276 -1.373 1.00 98.25 91 GLN A CA 1
ATOM 693 C C . GLN A 1 91 ? -2.659 -14.592 -0.682 1.00 98.25 91 GLN A C 1
ATOM 695 O O . GLN A 1 91 ? -2.642 -15.333 0.299 1.00 98.25 91 GLN A O 1
ATOM 700 N N . LYS A 1 92 ? -1.544 -14.032 -1.168 1.00 98.31 92 LYS A N 1
ATOM 701 C CA . LYS A 1 92 ? -0.213 -14.261 -0.581 1.00 98.31 92 LYS A CA 1
ATOM 702 C C . LYS A 1 92 ? -0.072 -13.690 0.829 1.00 98.31 92 LYS A C 1
ATOM 704 O O . LYS A 1 92 ? 0.640 -14.275 1.639 1.00 98.31 92 LYS A O 1
ATOM 709 N N . LEU A 1 93 ? -0.732 -12.570 1.118 1.00 98.12 93 LEU A N 1
ATOM 710 C CA . LEU A 1 93 ? -0.727 -11.941 2.441 1.00 98.12 93 LEU A CA 1
ATOM 711 C C . LEU A 1 93 ? -1.777 -12.526 3.394 1.00 98.12 93 LEU A C 1
ATOM 713 O O . LEU A 1 93 ? -1.749 -12.216 4.581 1.00 98.12 93 LEU A O 1
ATOM 717 N N . GLY A 1 94 ? -2.692 -13.363 2.897 1.00 97.19 94 GLY A N 1
ATOM 718 C CA . GLY A 1 94 ? -3.751 -13.964 3.707 1.00 97.19 94 GLY A CA 1
ATOM 719 C C . GLY A 1 94 ? -4.732 -12.935 4.272 1.00 97.19 94 GLY A C 1
ATOM 720 O O . GLY A 1 94 ? -5.286 -13.150 5.346 1.00 97.19 94 GLY A O 1
ATOM 721 N N . THR A 1 95 ? -4.929 -11.808 3.581 1.00 96.75 95 THR A N 1
ATOM 722 C CA . THR A 1 95 ? -5.815 -10.731 4.036 1.00 96.75 95 THR A CA 1
ATOM 723 C C . THR A 1 95 ? -6.544 -10.063 2.877 1.00 96.75 95 THR A C 1
ATOM 725 O O . THR A 1 95 ? -6.122 -10.149 1.723 1.00 96.75 95 THR A O 1
ATOM 728 N N . THR A 1 96 ? -7.639 -9.368 3.179 1.00 96.25 96 THR A N 1
ATOM 729 C CA . THR A 1 96 ? -8.376 -8.580 2.189 1.00 96.25 96 THR A CA 1
ATOM 730 C C . THR A 1 96 ? -7.642 -7.273 1.902 1.00 96.25 96 THR A C 1
ATOM 732 O O . THR A 1 96 ? -7.139 -6.612 2.812 1.00 96.25 96 THR A O 1
ATOM 735 N N . ILE A 1 97 ? -7.607 -6.878 0.631 1.00 97.00 97 ILE 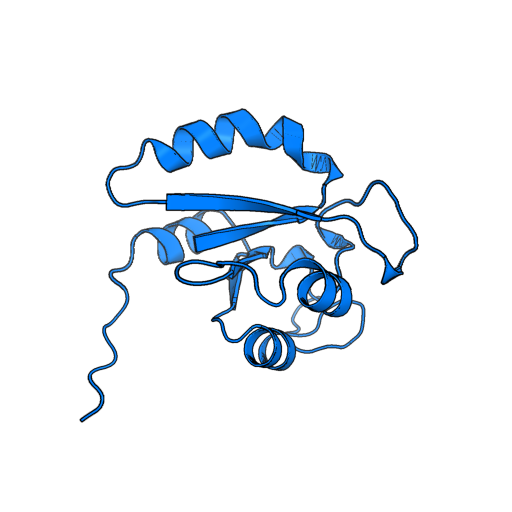A N 1
ATOM 736 C CA . ILE A 1 97 ? -7.077 -5.588 0.190 1.00 97.00 97 ILE A CA 1
ATOM 737 C C . ILE A 1 97 ? -8.235 -4.747 -0.343 1.00 97.00 97 ILE A C 1
ATOM 739 O O . ILE A 1 97 ? -8.974 -5.197 -1.217 1.00 97.00 97 ILE A O 1
ATOM 743 N N . TYR A 1 98 ? -8.362 -3.525 0.167 1.00 94.38 98 TYR A N 1
ATOM 744 C CA . TYR A 1 98 ? -9.390 -2.555 -0.191 1.00 94.38 98 TYR A CA 1
ATOM 745 C C . TYR A 1 98 ? -8.746 -1.380 -0.943 1.00 94.38 98 TYR A C 1
ATOM 747 O O . TYR A 1 98 ? -8.102 -0.533 -0.314 1.00 94.38 98 TYR A O 1
ATOM 755 N N . PRO A 1 99 ? -8.868 -1.317 -2.282 1.00 93.81 99 PRO A N 1
ATOM 756 C CA . PRO A 1 99 ? -8.425 -0.159 -3.045 1.00 93.81 99 PRO A CA 1
ATOM 757 C C . PRO A 1 99 ? -9.191 1.105 -2.632 1.00 93.81 99 PRO A C 1
ATOM 759 O O . PRO A 1 99 ? -10.415 1.145 -2.706 1.00 93.81 99 PRO A O 1
ATOM 762 N N . VAL A 1 100 ? -8.472 2.152 -2.230 1.00 91.56 100 VAL A N 1
ATOM 763 C CA . VAL A 1 100 ? -9.026 3.452 -1.831 1.00 91.56 100 VAL A CA 1
ATOM 764 C C . VAL A 1 100 ? -8.569 4.531 -2.808 1.00 91.56 100 VAL A C 1
ATOM 766 O O . VAL A 1 100 ? -7.379 4.821 -2.939 1.00 91.56 100 VAL A O 1
ATOM 769 N N . ALA A 1 101 ? -9.517 5.122 -3.534 1.00 85.25 101 ALA A N 1
ATOM 770 C CA . ALA A 1 101 ? -9.239 6.159 -4.531 1.00 85.25 101 ALA A CA 1
ATOM 771 C C . ALA A 1 101 ? -9.339 7.576 -3.951 1.00 85.25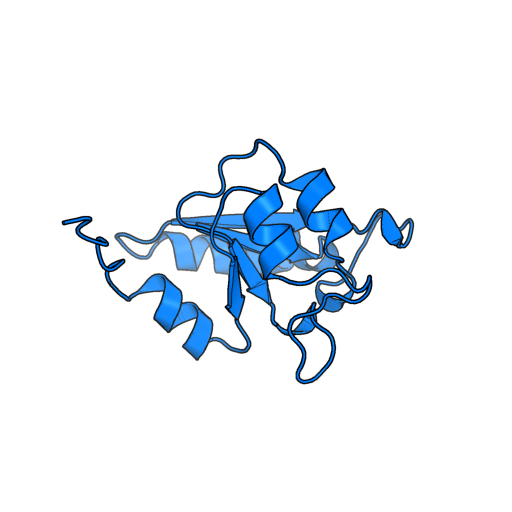 101 ALA A C 1
ATOM 773 O O . ALA A 1 101 ? -8.714 8.508 -4.452 1.00 85.25 101 ALA A O 1
ATOM 774 N N . ASN A 1 102 ? -10.144 7.754 -2.904 1.00 80.56 102 ASN A N 1
ATOM 775 C CA . ASN A 1 102 ? -10.398 9.045 -2.277 1.00 80.56 102 ASN A CA 1
ATOM 776 C C . ASN A 1 102 ? -10.848 8.881 -0.814 1.00 80.56 102 ASN A C 1
ATOM 778 O O . ASN A 1 102 ? -11.058 7.770 -0.322 1.00 80.56 102 ASN A O 1
ATOM 782 N N . VAL A 1 103 ? -11.029 10.010 -0.126 1.00 73.12 103 VAL A N 1
ATOM 783 C CA . VAL A 1 103 ? -11.474 10.049 1.277 1.00 73.12 103 VAL A CA 1
ATOM 784 C C . VAL A 1 103 ? -12.829 9.362 1.476 1.00 73.12 103 VAL A C 1
ATOM 786 O O . VAL A 1 103 ? -13.016 8.694 2.486 1.00 73.12 103 VAL A O 1
ATOM 789 N N 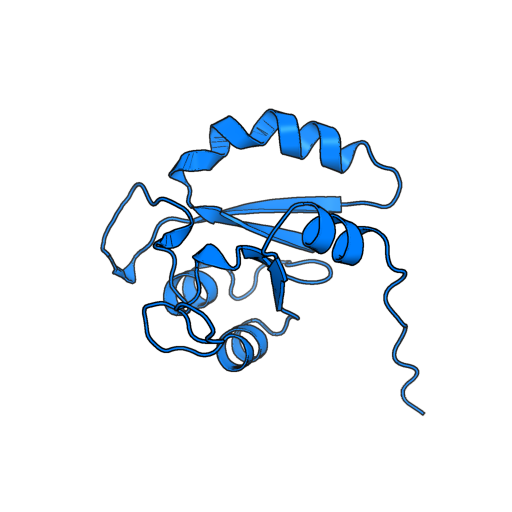. ALA A 1 104 ? -13.761 9.469 0.524 1.00 71.88 104 ALA A N 1
ATOM 790 C CA . ALA A 1 104 ? -15.064 8.815 0.647 1.00 71.88 104 ALA A CA 1
ATOM 791 C C . ALA A 1 104 ? -14.915 7.285 0.686 1.00 71.88 104 ALA A C 1
ATOM 793 O O . ALA A 1 104 ? -15.402 6.658 1.622 1.00 71.88 104 ALA A O 1
ATOM 794 N N . SER A 1 105 ? -14.139 6.704 -0.236 1.00 73.50 105 SER A N 1
ATOM 795 C CA . SER A 1 105 ? -13.862 5.259 -0.237 1.00 73.50 105 SER A CA 1
ATOM 796 C C . SER A 1 105 ? -13.138 4.791 1.032 1.00 73.50 105 SER A C 1
ATOM 798 O O . SER A 1 105 ? -13.418 3.712 1.543 1.00 73.50 105 SER A O 1
ATOM 800 N N . LEU A 1 106 ? -12.249 5.620 1.593 1.00 72.62 106 LEU A N 1
ATOM 801 C CA . LEU A 1 106 ? -11.598 5.332 2.872 1.00 72.62 106 LEU A CA 1
ATOM 802 C C . LEU A 1 106 ? -12.634 5.234 4.003 1.00 72.62 106 LEU A C 1
ATOM 804 O O . LEU A 1 106 ? -12.650 4.258 4.748 1.00 72.62 106 LEU A O 1
ATOM 808 N N . LEU A 1 107 ? -13.522 6.227 4.108 1.00 74.12 107 LEU A N 1
ATOM 809 C CA . LEU A 1 107 ? -14.553 6.274 5.144 1.00 74.12 107 LEU A CA 1
ATOM 810 C C . LEU A 1 107 ? -15.565 5.133 5.011 1.00 74.12 107 LEU A C 1
ATOM 812 O O . LEU A 1 107 ? -15.954 4.552 6.021 1.00 74.12 107 LEU A O 1
ATOM 816 N N . GLU A 1 108 ? -15.963 4.776 3.790 1.00 74.56 108 GLU A N 1
ATOM 817 C CA . GLU A 1 108 ? -16.850 3.636 3.538 1.00 74.56 108 GLU A CA 1
ATOM 818 C C . GLU A 1 108 ? -16.267 2.335 4.104 1.00 74.56 108 GLU A C 1
ATOM 820 O O . GLU A 1 108 ? -16.971 1.595 4.794 1.00 74.56 108 GLU A O 1
ATOM 825 N N . HIS A 1 109 ? -14.969 2.093 3.902 1.00 73.44 109 HIS A N 1
ATOM 826 C CA . HIS A 1 109 ? -14.292 0.912 4.440 1.00 73.44 109 HIS A CA 1
ATOM 827 C C . HIS A 1 109 ? -14.043 0.970 5.953 1.00 73.44 109 HIS A C 1
ATOM 829 O O . HIS A 1 109 ? -13.934 -0.080 6.582 1.00 73.44 109 HIS A O 1
ATOM 835 N N . CYS A 1 110 ? -13.990 2.161 6.554 1.00 67.88 110 CYS A N 1
ATOM 836 C CA . CYS A 1 110 ? -13.816 2.321 8.000 1.00 67.88 110 CYS A CA 1
ATOM 837 C C . CYS A 1 110 ? -15.130 2.273 8.803 1.00 67.88 110 CYS A C 1
ATOM 839 O O . CYS A 1 110 ? -15.089 1.977 9.995 1.00 67.88 110 CYS A O 1
ATOM 841 N N . VAL A 1 111 ? -16.279 2.604 8.199 1.00 68.06 111 VAL A N 1
ATOM 842 C CA . VAL A 1 111 ? -17.553 2.818 8.924 1.00 68.06 111 VAL A CA 1
ATOM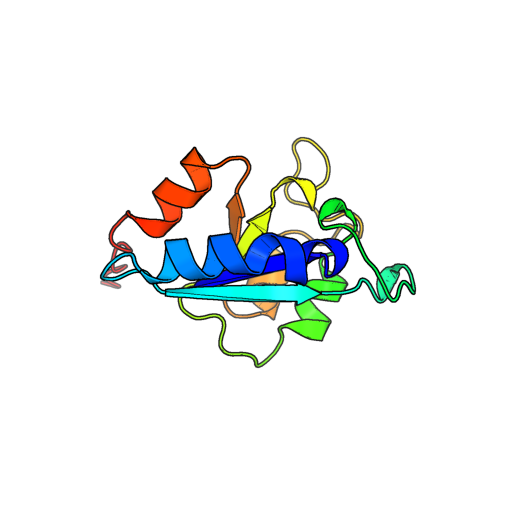 843 C C . VAL A 1 111 ? -18.577 1.706 8.690 1.00 68.06 111 VAL A C 1
ATOM 845 O O . VAL A 1 111 ? -19.500 1.545 9.493 1.00 68.06 111 VAL A O 1
ATOM 848 N N . GLN A 1 112 ? -18.451 0.912 7.625 1.00 57.44 112 GLN A N 1
ATOM 849 C CA . GLN A 1 112 ? -19.383 -0.195 7.432 1.00 57.44 112 GLN A CA 1
ATOM 850 C C . GLN A 1 112 ? -19.112 -1.319 8.442 1.00 57.44 112 GLN A C 1
ATOM 852 O O . GLN A 1 112 ? -17.971 -1.769 8.566 1.00 57.44 112 GLN A O 1
ATOM 857 N N . PRO A 1 113 ? -20.143 -1.815 9.158 1.00 48.62 113 PRO A N 1
ATOM 858 C CA . PRO A 1 113 ? -19.993 -3.029 9.939 1.00 48.62 113 PRO A CA 1
ATOM 859 C C . PRO A 1 113 ? -19.593 -4.133 8.967 1.00 48.62 113 PRO A C 1
ATOM 861 O O . PRO A 1 113 ? -20.335 -4.418 8.025 1.00 48.62 113 PRO A O 1
ATOM 864 N N . MET A 1 114 ? -18.410 -4.719 9.176 1.00 49.72 114 MET A N 1
ATOM 865 C CA . MET A 1 114 ? -17.965 -5.881 8.418 1.00 49.72 114 MET A CA 1
ATOM 866 C C . MET A 1 114 ? -19.107 -6.887 8.432 1.00 49.72 114 MET A C 1
ATOM 868 O O . MET A 1 114 ? -19.488 -7.388 9.494 1.00 49.72 114 MET A O 1
ATOM 872 N N . ALA A 1 115 ? -19.710 -7.122 7.267 1.00 41.88 115 ALA A N 1
ATOM 873 C CA . ALA A 1 115 ? -20.700 -8.162 7.126 1.00 41.88 115 ALA A CA 1
ATOM 874 C C . ALA A 1 115 ? -20.016 -9.451 7.574 1.00 41.88 115 ALA A C 1
ATOM 876 O O . ALA A 1 115 ? -19.109 -9.956 6.914 1.00 41.88 115 ALA A O 1
ATOM 877 N N . VAL A 1 116 ? -20.416 -9.946 8.745 1.00 43.28 116 VAL A N 1
ATOM 878 C CA . VAL A 1 116 ? -20.104 -11.295 9.184 1.00 43.28 116 VAL A CA 1
ATOM 879 C C . VAL A 1 116 ? -20.678 -12.185 8.096 1.00 43.28 116 VAL A C 1
ATOM 881 O O . VAL A 1 116 ? -21.893 -12.385 8.032 1.00 43.28 116 VAL A O 1
ATOM 884 N N . SER A 1 117 ? -19.817 -12.677 7.207 1.00 38.84 117 SER A N 1
ATOM 885 C CA . SER A 1 117 ? -20.143 -13.790 6.333 1.00 38.84 117 SER A CA 1
ATOM 886 C C . SER A 1 117 ? -20.486 -14.958 7.244 1.00 38.84 117 SER A C 1
ATOM 888 O O . SER A 1 117 ? -19.617 -15.687 7.717 1.00 38.84 117 SER A O 1
ATOM 890 N N . ARG A 1 118 ? -21.781 -15.090 7.542 1.00 38.84 118 ARG A N 1
ATOM 891 C CA . ARG A 1 118 ? -22.382 -16.315 8.043 1.00 38.84 118 ARG A CA 1
ATOM 892 C C . ARG A 1 118 ? -22.119 -17.359 6.969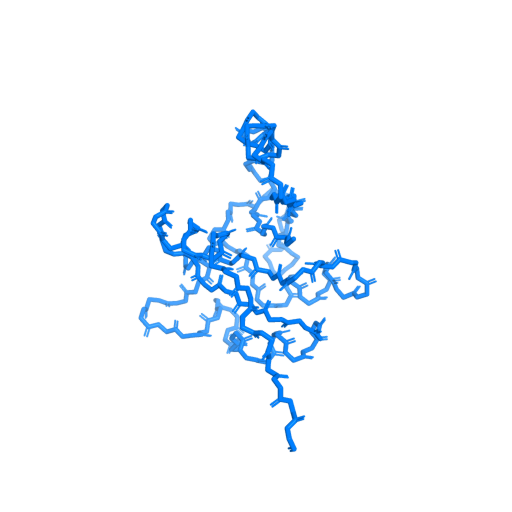 1.00 38.84 118 ARG A C 1
ATOM 894 O O . ARG A 1 118 ? -22.811 -17.399 5.958 1.00 38.84 118 ARG A O 1
ATOM 901 N N . HIS A 1 119 ? -21.075 -18.150 7.176 1.00 39.03 119 HIS A N 1
ATOM 902 C CA . HIS A 1 119 ? -20.977 -19.453 6.547 1.00 39.03 119 HIS A CA 1
ATOM 903 C C . HIS A 1 119 ? -22.162 -20.259 7.087 1.00 39.03 119 HIS A C 1
ATOM 905 O O . HIS A 1 119 ? -22.234 -20.529 8.288 1.00 39.03 119 HIS A O 1
ATOM 911 N N . CYS A 1 120 ? -23.135 -20.504 6.215 1.00 38.00 120 CYS A N 1
ATOM 912 C CA . CYS A 1 120 ? -24.126 -21.552 6.385 1.00 38.00 120 CYS A CA 1
ATOM 913 C C . CYS A 1 120 ? -23.577 -22.813 5.719 1.00 38.00 120 CYS A C 1
ATOM 915 O O . CYS A 1 120 ? -22.923 -22.655 4.662 1.00 38.00 120 CYS A O 1
#

Radius of gyration: 14.23 Å; chains: 1; bounding box: 40×36×34 Å